Protein AF-A0A6B3CTV2-F1 (afdb_monomer_lite)

Sequence (100 aa):
EESHRGRIPGLTPIRAGRMAATPFAFLRGSAGLMAYDLARTPVTGIGAQICGDAHAANFGLYGDARGRLVIDLNDFDETVHGPWEWDLKRLAASLVLAGR

Radius of gyration: 15.11 Å; chains: 1; bounding box: 31×42×38 Å

Foldseek 3Di:
DVLCPPPDPVCVVVLVVQLVPFVLSVLQSPLVVLVVVCVPDDAPPDKDFDLSRQAPVQWDWDQDPVRDTDIDGNDRPRTDIDGNVSNVVSHVVRVVRVVD

Secondary structure (DSSP, 8-state):
-GGGTTS-GGGHHHHHHHHHT-HHHHHHH-HHHHHHHHTTS---S-EEEE-S---GGGEEEEE-TTS-EEEEE---TT-EEEETHHHHHHHHHHHHHHT-

pLDDT: mean 94.29, std 5.24, range [59.81, 97.94]

Structure (mmCIF, N/CA/C/O backbone):
data_AF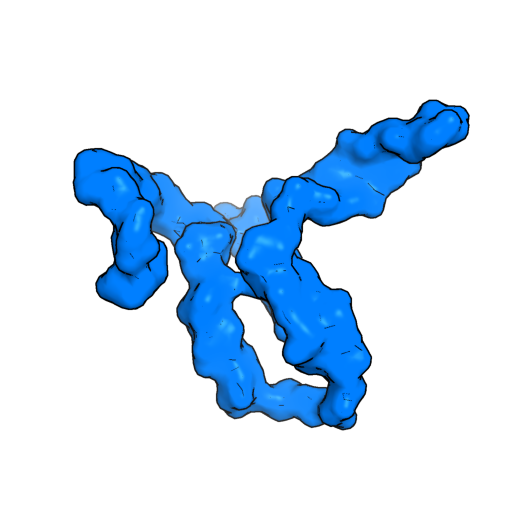-A0A6B3CTV2-F1
#
_entry.id   AF-A0A6B3CTV2-F1
#
loop_
_atom_site.group_PDB
_atom_site.id
_atom_site.type_symbol
_atom_site.label_atom_id
_atom_site.label_alt_id
_atom_site.label_comp_id
_atom_site.label_asym_id
_atom_site.label_entity_id
_atom_site.label_seq_id
_atom_site.pdbx_PDB_ins_code
_atom_site.Cartn_x
_atom_site.Cartn_y
_atom_site.Cartn_z
_atom_site.occupancy
_atom_site.B_iso_or_equiv
_atom_site.auth_seq_id
_atom_site.auth_comp_id
_atom_site.auth_asym_id
_atom_site.auth_atom_id
_atom_site.pdbx_PDB_model_num
ATOM 1 N N . GLU A 1 1 ? 1.560 -15.274 -12.429 1.00 59.81 1 GLU A N 1
ATOM 2 C CA . GLU A 1 1 ? 1.007 -15.293 -13.802 1.00 59.81 1 GLU A CA 1
ATOM 3 C C . GLU A 1 1 ? -0.317 -14.546 -13.909 1.00 59.81 1 GLU A C 1
ATOM 5 O O . GLU A 1 1 ? -0.445 -13.711 -14.794 1.00 59.81 1 GLU A O 1
ATOM 10 N N . GLU A 1 2 ? -1.262 -14.744 -12.986 1.00 74.56 2 GLU A N 1
ATOM 11 C CA . GLU A 1 2 ? -2.578 -14.085 -13.051 1.00 74.56 2 GLU A CA 1
ATOM 12 C C . GLU A 1 2 ? -2.524 -12.546 -13.003 1.00 74.56 2 GLU A C 1
ATOM 14 O O . GLU A 1 2 ? -3.247 -11.880 -13.740 1.00 74.56 2 GLU A O 1
ATOM 19 N N . SER A 1 3 ? -1.576 -11.964 -12.259 1.00 74.75 3 SER A N 1
ATOM 20 C CA . SER A 1 3 ? -1.346 -10.510 -12.234 1.00 74.75 3 SER A CA 1
ATOM 21 C C . SER A 1 3 ? -0.850 -9.920 -13.564 1.00 74.75 3 SER A C 1
ATOM 23 O O . SER A 1 3 ? -0.757 -8.701 -13.696 1.00 74.75 3 SER A O 1
ATOM 25 N N . HIS A 1 4 ? -0.504 -10.747 -14.557 1.00 82.56 4 HIS A N 1
ATOM 26 C CA . HIS A 1 4 ? -0.136 -10.308 -15.908 1.00 82.56 4 HIS A CA 1
ATOM 27 C C . HIS A 1 4 ? -1.288 -10.408 -16.911 1.00 82.56 4 HIS A C 1
ATOM 29 O O . HIS A 1 4 ? -1.131 -9.970 -18.052 1.00 82.56 4 HIS A O 1
ATOM 35 N N . ARG A 1 5 ? -2.449 -10.938 -16.506 1.00 86.12 5 ARG A N 1
ATOM 36 C CA . ARG A 1 5 ? -3.622 -11.049 -17.376 1.00 86.12 5 ARG A CA 1
ATOM 37 C C . ARG A 1 5 ? -4.027 -9.664 -17.892 1.00 86.12 5 ARG A C 1
ATOM 39 O O . ARG A 1 5 ? -4.163 -8.724 -17.118 1.00 86.12 5 ARG A O 1
ATOM 46 N N . GLY A 1 6 ? -4.182 -9.540 -19.211 1.00 88.19 6 GLY A N 1
ATOM 47 C CA . GLY A 1 6 ? -4.544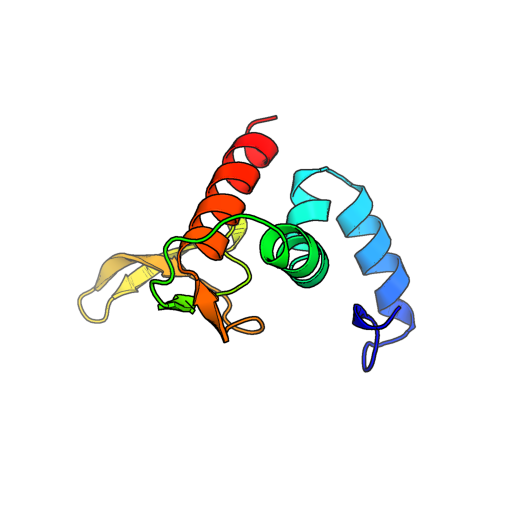 -8.281 -19.875 1.00 88.19 6 GLY A CA 1
ATOM 48 C C . GLY A 1 6 ? -3.406 -7.263 -20.032 1.00 88.19 6 GLY A C 1
ATOM 49 O O . GLY A 1 6 ? -3.637 -6.186 -20.575 1.00 88.19 6 GLY A O 1
ATOM 50 N N . ARG A 1 7 ? -2.174 -7.570 -19.598 1.00 89.00 7 ARG A N 1
ATOM 51 C CA . ARG A 1 7 ? -1.030 -6.660 -19.764 1.00 89.00 7 ARG A CA 1
ATOM 52 C C . ARG A 1 7 ? -0.366 -6.802 -21.128 1.00 89.00 7 ARG A C 1
ATOM 54 O O . ARG A 1 7 ? -0.334 -7.880 -21.714 1.00 89.00 7 ARG A O 1
ATOM 61 N N . ILE A 1 8 ? 0.239 -5.709 -21.590 1.00 95.12 8 ILE A N 1
ATOM 62 C CA . ILE A 1 8 ? 1.037 -5.674 -22.820 1.00 95.12 8 ILE A CA 1
ATOM 63 C C . ILE A 1 8 ? 2.269 -6.583 -22.641 1.00 95.12 8 ILE A C 1
ATOM 65 O O . ILE A 1 8 ? 3.104 -6.279 -21.781 1.00 95.12 8 ILE A O 1
ATOM 69 N N . PRO A 1 9 ? 2.437 -7.654 -23.447 1.00 92.88 9 PRO A N 1
ATOM 70 C CA . PRO A 1 9 ? 3.480 -8.659 -23.224 1.00 92.88 9 PRO A CA 1
ATOM 71 C C . PRO A 1 9 ? 4.897 -8.083 -23.131 1.00 92.88 9 PRO A C 1
ATOM 73 O O . PRO A 1 9 ? 5.659 -8.466 -22.247 1.00 92.88 9 PRO A O 1
ATOM 76 N N . GLY A 1 10 ? 5.229 -7.098 -23.974 1.00 95.31 10 GLY A N 1
ATOM 77 C CA . GLY A 1 10 ? 6.547 -6.451 -23.976 1.00 95.31 10 GLY A CA 1
ATOM 78 C C . GLY A 1 10 ? 6.874 -5.643 -22.711 1.00 95.31 10 GLY A C 1
ATOM 79 O O . GLY A 1 10 ? 8.045 -5.413 -22.424 1.00 95.31 10 GLY A O 1
ATOM 80 N N . LEU A 1 11 ? 5.872 -5.239 -21.922 1.00 94.88 11 LEU A N 1
ATOM 81 C CA . LEU A 1 11 ? 6.078 -4.472 -20.686 1.00 94.88 11 LEU A CA 1
ATOM 82 C C . LEU A 1 11 ? 6.203 -5.361 -19.443 1.00 94.88 11 LEU A C 1
ATOM 84 O O . LEU A 1 11 ? 6.718 -4.911 -18.417 1.00 94.88 11 LEU A O 1
ATOM 88 N N . THR A 1 12 ? 5.767 -6.621 -19.516 1.00 93.81 12 THR A N 1
ATOM 89 C CA . THR A 1 12 ? 5.822 -7.559 -18.387 1.00 93.81 12 THR A CA 1
ATOM 90 C C . THR A 1 12 ? 7.257 -7.788 -17.883 1.00 93.81 12 THR A C 1
ATOM 92 O O . THR A 1 12 ? 7.473 -7.615 -16.678 1.00 93.81 12 THR A O 1
ATOM 95 N N . PRO A 1 13 ? 8.264 -8.065 -18.741 1.00 94.50 13 PRO A N 1
ATOM 96 C CA . PRO A 1 13 ? 9.653 -8.199 -18.295 1.00 94.50 13 PRO A CA 1
ATOM 97 C C . PRO A 1 13 ? 10.221 -6.908 -17.693 1.00 94.50 13 PRO A C 1
ATOM 99 O O . PRO A 1 13 ? 10.952 -6.956 -16.709 1.00 94.50 13 PRO A O 1
ATOM 102 N N . ILE A 1 14 ? 9.842 -5.742 -18.231 1.00 95.69 14 ILE A N 1
ATOM 103 C CA . ILE A 1 14 ? 10.279 -4.436 -17.712 1.00 95.69 14 ILE A CA 1
ATOM 104 C C . ILE A 1 14 ? 9.735 -4.221 -16.298 1.00 95.69 14 ILE A C 1
ATOM 106 O O . ILE A 1 14 ? 10.470 -3.798 -15.404 1.00 95.69 14 ILE A O 1
ATOM 110 N N . ARG A 1 15 ? 8.456 -4.542 -16.063 1.00 93.44 15 ARG A N 1
ATOM 111 C CA . ARG A 1 15 ? 7.868 -4.488 -14.720 1.00 93.44 15 ARG A CA 1
ATOM 112 C C . ARG A 1 15 ? 8.589 -5.434 -13.768 1.00 93.44 15 ARG A C 1
ATOM 114 O O . ARG A 1 15 ? 8.922 -5.010 -12.667 1.00 93.44 15 ARG A O 1
ATOM 121 N N . ALA A 1 16 ? 8.832 -6.676 -14.182 1.00 94.00 16 ALA A N 1
ATOM 122 C CA . ALA A 1 16 ? 9.546 -7.647 -13.359 1.00 94.00 16 ALA A CA 1
ATOM 123 C C . ALA A 1 16 ? 10.949 -7.139 -12.987 1.00 94.00 16 ALA A C 1
ATOM 125 O O . ALA A 1 16 ? 11.310 -7.157 -11.814 1.00 94.00 16 ALA A O 1
ATOM 126 N N . GLY A 1 17 ? 11.687 -6.579 -13.952 1.00 97.00 17 GLY A N 1
ATOM 127 C CA . GLY A 1 17 ? 12.990 -5.956 -13.708 1.00 97.00 17 GLY A CA 1
ATOM 128 C C . GLY A 1 17 ? 12.924 -4.787 -12.719 1.00 97.00 17 GLY A C 1
ATOM 129 O O . GLY A 1 17 ? 13.739 -4.710 -11.806 1.00 97.00 17 GLY A O 1
ATOM 130 N N . ARG A 1 18 ? 11.915 -3.910 -12.831 1.00 96.56 18 ARG A N 1
ATOM 131 C CA . ARG A 1 18 ? 11.699 -2.812 -11.868 1.00 96.56 18 ARG A CA 1
ATOM 132 C C . ARG A 1 18 ? 11.366 -3.320 -10.467 1.00 96.56 18 ARG A C 1
ATOM 134 O O . ARG A 1 18 ? 11.869 -2.772 -9.495 1.00 96.56 18 ARG A O 1
ATOM 141 N N . MET A 1 19 ? 10.538 -4.358 -10.359 1.00 96.25 19 MET A N 1
ATOM 142 C CA . MET A 1 19 ? 10.191 -4.974 -9.075 1.00 96.25 19 MET A CA 1
ATOM 143 C C . MET A 1 19 ? 11.395 -5.657 -8.421 1.00 96.25 19 MET A C 1
ATOM 145 O O . MET A 1 19 ? 11.519 -5.624 -7.205 1.00 96.25 19 MET A O 1
ATOM 149 N N . ALA A 1 20 ? 12.295 -6.244 -9.212 1.00 97.19 20 ALA A N 1
ATOM 150 C CA . ALA A 1 20 ? 13.490 -6.919 -8.712 1.00 97.19 20 ALA A CA 1
ATOM 151 C C . ALA A 1 20 ? 14.578 -5.962 -8.191 1.00 97.19 20 ALA A C 1
ATOM 153 O O . ALA A 1 20 ? 15.525 -6.415 -7.557 1.00 97.19 20 ALA A O 1
ATOM 154 N N . ALA A 1 21 ? 14.465 -4.655 -8.451 1.00 97.31 21 ALA A N 1
ATOM 155 C CA . ALA A 1 21 ? 15.514 -3.691 -8.131 1.00 97.31 21 ALA A CA 1
ATOM 156 C C . ALA A 1 21 ? 15.745 -3.519 -6.621 1.00 97.31 21 ALA A C 1
ATOM 158 O O . ALA A 1 21 ? 16.889 -3.396 -6.193 1.00 97.31 21 ALA A O 1
ATOM 159 N N . THR A 1 22 ? 14.680 -3.495 -5.812 1.00 97.38 22 THR A N 1
ATOM 160 C CA . THR A 1 22 ? 14.774 -3.350 -4.349 1.00 97.38 22 THR A CA 1
ATOM 161 C C . THR A 1 22 ? 13.612 -4.055 -3.642 1.00 97.38 22 THR A C 1
ATOM 163 O O . THR A 1 22 ? 12.540 -4.206 -4.235 1.00 97.38 22 THR A O 1
ATOM 166 N N . PRO A 1 23 ? 13.752 -4.423 -2.352 1.00 97.12 23 PRO A N 1
ATOM 167 C CA . PRO A 1 23 ? 12.636 -4.947 -1.562 1.00 97.12 23 PRO A CA 1
ATOM 168 C C . PRO A 1 23 ? 11.420 -4.010 -1.530 1.00 97.12 23 PRO A C 1
ATOM 170 O O . PRO A 1 23 ? 10.281 -4.466 -1.624 1.00 97.12 23 PRO A O 1
ATOM 173 N N . PHE A 1 24 ? 11.647 -2.695 -1.455 1.00 97.44 24 PHE A N 1
ATOM 174 C CA . PHE A 1 24 ? 10.573 -1.706 -1.524 1.00 97.44 24 PHE A CA 1
ATOM 175 C C . PHE A 1 24 ? 9.875 -1.711 -2.893 1.00 97.44 24 PHE A C 1
ATOM 177 O O . PHE A 1 24 ? 8.647 -1.712 -2.956 1.00 97.44 24 PHE A O 1
ATOM 184 N N . ALA A 1 25 ? 10.630 -1.773 -3.996 1.00 96.94 25 ALA A N 1
ATOM 185 C CA . ALA A 1 25 ? 10.061 -1.857 -5.342 1.00 96.94 25 ALA A CA 1
ATOM 186 C C . ALA A 1 25 ? 9.265 -3.154 -5.556 1.00 96.94 25 ALA A C 1
ATOM 188 O O . ALA A 1 25 ? 8.205 -3.125 -6.189 1.00 96.94 25 ALA A O 1
ATOM 189 N N . PHE A 1 26 ? 9.735 -4.270 -4.991 1.00 96.62 26 PHE A N 1
ATOM 190 C CA . PHE A 1 26 ? 9.007 -5.534 -4.995 1.00 96.62 26 PHE A CA 1
ATOM 191 C C . PHE A 1 26 ? 7.664 -5.394 -4.278 1.00 96.62 26 PHE A C 1
ATOM 193 O O . PHE A 1 26 ? 6.633 -5.656 -4.896 1.00 96.62 26 PHE A O 1
ATOM 200 N N . LEU A 1 27 ? 7.675 -4.901 -3.029 1.00 96.25 27 LEU A N 1
ATOM 201 C CA . LEU A 1 27 ? 6.472 -4.707 -2.215 1.00 96.25 27 LEU A CA 1
ATOM 202 C C . LEU A 1 27 ? 5.415 -3.896 -2.975 1.00 96.25 27 LEU A C 1
ATOM 204 O O . LEU A 1 27 ? 4.270 -4.337 -3.082 1.00 96.25 27 LEU A O 1
ATOM 208 N N . ARG A 1 28 ? 5.806 -2.750 -3.549 1.00 94.94 28 ARG A N 1
ATOM 209 C CA . ARG A 1 28 ? 4.922 -1.888 -4.354 1.00 94.94 28 ARG A CA 1
ATOM 210 C C . ARG A 1 28 ? 4.294 -2.624 -5.531 1.00 94.94 28 ARG A C 1
ATOM 212 O O . ARG A 1 28 ? 3.122 -2.455 -5.827 1.00 94.94 28 ARG A O 1
ATOM 219 N N . GLY A 1 29 ? 5.068 -3.458 -6.219 1.00 93.75 29 GLY A N 1
ATOM 220 C CA . GLY A 1 29 ? 4.594 -4.181 -7.394 1.00 93.75 29 GLY A CA 1
ATOM 221 C C . GLY A 1 29 ? 3.737 -5.415 -7.097 1.00 93.75 29 GLY A C 1
ATOM 222 O O . GLY A 1 29 ? 3.245 -6.024 -8.055 1.00 93.75 29 GLY A O 1
ATOM 223 N N . SER A 1 30 ? 3.582 -5.800 -5.825 1.00 94.12 30 SER A N 1
ATOM 224 C CA . SER A 1 30 ? 3.027 -7.087 -5.392 1.00 94.12 30 SER A CA 1
ATOM 225 C C . SER A 1 30 ? 1.856 -6.962 -4.399 1.00 94.12 30 SER A C 1
ATOM 227 O O . SER A 1 30 ? 1.799 -7.718 -3.426 1.00 94.12 30 SER A O 1
ATOM 229 N N . ALA A 1 31 ? 0.920 -6.029 -4.625 1.00 93.81 31 ALA A N 1
ATOM 230 C CA . ALA A 1 31 ? -0.277 -5.836 -3.788 1.00 93.81 31 ALA A CA 1
ATOM 231 C C . ALA A 1 31 ? -1.055 -7.142 -3.544 1.00 93.81 31 ALA A C 1
ATOM 233 O O . ALA A 1 31 ? -1.153 -7.595 -2.403 1.00 93.81 31 ALA A O 1
ATOM 234 N N . GLY A 1 32 ? -1.470 -7.829 -4.614 1.00 93.12 32 GLY A N 1
ATOM 235 C CA . GLY A 1 32 ? -2.217 -9.089 -4.507 1.00 93.12 32 GLY A CA 1
ATOM 236 C C . GLY A 1 32 ? -1.486 -10.225 -3.773 1.00 93.12 32 GLY A C 1
ATOM 237 O O . GLY A 1 32 ? -2.122 -11.002 -3.067 1.00 93.12 32 GLY A O 1
ATOM 238 N N . LEU A 1 33 ? -0.151 -10.312 -3.873 1.00 93.62 33 LEU A N 1
ATOM 239 C CA . LEU A 1 33 ? 0.619 -11.322 -3.129 1.00 93.62 33 LEU A CA 1
ATOM 240 C C . LEU A 1 33 ? 0.558 -11.057 -1.621 1.00 93.62 33 LEU A C 1
ATOM 242 O O . LEU A 1 33 ? 0.359 -11.968 -0.826 1.00 93.62 33 LEU A O 1
ATOM 246 N N . MET A 1 34 ? 0.680 -9.791 -1.232 1.00 92.31 34 MET A N 1
ATOM 247 C CA . MET A 1 34 ? 0.607 -9.411 0.169 1.00 92.31 34 MET A CA 1
ATOM 248 C C . MET A 1 34 ? -0.811 -9.571 0.728 1.00 92.31 34 MET A C 1
ATOM 250 O O . MET A 1 34 ? -0.961 -10.045 1.850 1.00 92.31 34 MET A O 1
ATOM 254 N N . ALA A 1 35 ? -1.847 -9.257 -0.055 1.00 93.88 35 ALA A N 1
ATOM 255 C CA . ALA A 1 35 ? -3.231 -9.548 0.317 1.00 93.88 35 ALA A CA 1
ATOM 256 C C . ALA A 1 35 ? -3.439 -11.054 0.572 1.00 93.88 35 ALA A C 1
ATOM 258 O O . ALA A 1 35 ? -4.036 -11.437 1.577 1.00 93.88 35 ALA A O 1
ATOM 259 N N . TYR A 1 36 ? -2.868 -11.917 -0.276 1.00 95.00 36 TYR A N 1
ATOM 260 C CA . TYR A 1 36 ? -2.890 -13.372 -0.090 1.00 95.00 36 TYR A CA 1
ATOM 261 C C . TYR A 1 36 ? -2.178 -13.835 1.197 1.00 95.00 36 TYR A C 1
ATOM 263 O O . TYR A 1 36 ? -2.596 -14.806 1.838 1.00 95.00 36 TYR A O 1
ATOM 271 N N . ASP A 1 37 ? -1.104 -13.158 1.602 1.00 95.38 37 ASP A N 1
ATOM 272 C CA . ASP A 1 37 ? -0.428 -13.418 2.877 1.00 95.38 37 ASP A CA 1
ATOM 273 C C . ASP A 1 37 ? -1.249 -12.929 4.074 1.00 95.38 37 ASP A C 1
ATOM 275 O O . ASP A 1 37 ? -1.446 -13.668 5.042 1.00 95.38 37 ASP A O 1
ATOM 279 N N . LEU A 1 38 ? -1.801 -11.719 3.991 1.00 95.75 38 LEU A N 1
ATOM 280 C CA . LEU A 1 38 ? -2.590 -11.110 5.056 1.00 95.75 38 LEU A CA 1
ATOM 281 C C . LEU A 1 38 ? -3.929 -11.799 5.308 1.00 95.75 38 LEU A C 1
ATOM 283 O O . LEU A 1 38 ? -4.362 -11.841 6.463 1.00 95.75 38 LEU A O 1
ATOM 287 N N . ALA A 1 39 ? -4.549 -12.374 4.276 1.00 95.31 39 ALA A N 1
ATOM 288 C CA . ALA A 1 39 ? -5.812 -13.106 4.375 1.00 95.31 39 ALA A CA 1
ATOM 289 C C . ALA A 1 39 ? -5.764 -14.288 5.357 1.00 95.31 39 ALA A C 1
ATOM 291 O O . ALA A 1 39 ? -6.801 -14.733 5.841 1.00 95.31 39 ALA A O 1
ATOM 292 N N . ARG A 1 40 ? -4.563 -14.781 5.678 1.00 95.62 40 ARG A N 1
ATOM 293 C CA . ARG A 1 40 ? -4.330 -15.875 6.632 1.00 95.62 40 ARG A CA 1
ATOM 294 C C . ARG A 1 40 ? -3.925 -15.386 8.027 1.00 95.62 40 ARG A C 1
ATOM 296 O O . ARG A 1 40 ? -3.668 -16.203 8.907 1.00 95.62 40 ARG A O 1
ATOM 303 N N . THR A 1 41 ? -3.841 -14.072 8.241 1.00 95.88 41 THR A N 1
ATOM 304 C CA . THR A 1 41 ? -3.474 -13.479 9.535 1.00 95.88 41 THR A CA 1
ATOM 305 C C . THR A 1 41 ? -4.715 -13.132 10.360 1.00 95.88 41 THR A C 1
ATOM 307 O O . THR A 1 41 ? -5.759 -12.833 9.782 1.00 95.88 41 THR A O 1
ATOM 310 N N . PRO A 1 42 ? -4.625 -13.116 11.703 1.00 96.81 42 PRO A N 1
AT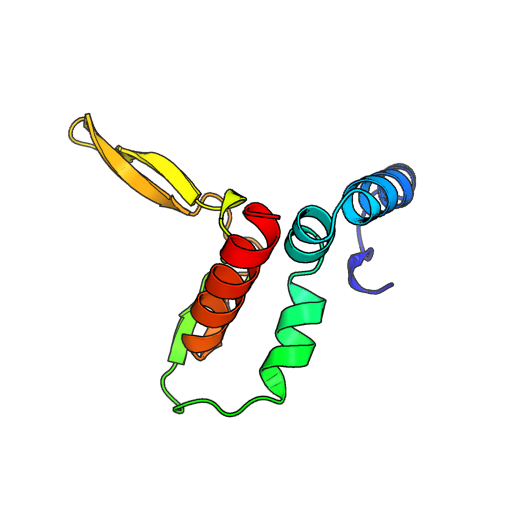OM 311 C CA . PRO A 1 42 ? -5.724 -12.649 12.540 1.00 96.81 42 PRO A CA 1
ATOM 312 C C . PRO A 1 42 ? -6.144 -11.210 12.208 1.00 96.81 42 PRO A C 1
ATOM 314 O O . PRO A 1 42 ? -5.302 -10.344 11.928 1.00 96.81 42 PRO A O 1
ATOM 317 N N . VAL A 1 43 ? -7.453 -10.973 12.288 1.00 97.50 43 VAL A N 1
ATOM 318 C CA . VAL A 1 43 ? -8.114 -9.676 12.097 1.00 97.50 43 VAL A CA 1
ATOM 319 C C . VAL A 1 43 ? -9.111 -9.439 13.228 1.00 97.50 43 VAL A C 1
ATOM 321 O O . VAL A 1 43 ? -9.618 -10.386 13.827 1.00 97.50 43 VAL A O 1
ATOM 324 N N . THR A 1 44 ? -9.410 -8.176 13.513 1.00 97.50 44 THR A N 1
ATOM 325 C CA . THR A 1 44 ? -10.371 -7.768 14.553 1.00 97.50 44 THR A CA 1
ATOM 326 C C . THR A 1 44 ? -11.829 -7.998 14.154 1.00 97.50 44 THR A C 1
ATOM 328 O O . THR A 1 44 ? -12.715 -7.913 14.998 1.00 97.50 44 THR A O 1
ATOM 331 N N . GLY A 1 45 ? -12.088 -8.278 12.873 1.00 96.62 45 GLY A N 1
ATOM 332 C CA . GLY A 1 45 ? -13.436 -8.371 12.308 1.00 96.62 45 GLY A CA 1
ATOM 333 C C . GLY A 1 45 ? -14.048 -7.014 11.938 1.00 96.62 45 GLY A C 1
ATOM 334 O O . GLY A 1 45 ? -15.174 -6.974 11.451 1.00 96.62 45 GLY A O 1
ATOM 335 N N . ILE A 1 46 ? -13.319 -5.909 12.129 1.00 97.69 46 ILE A N 1
ATOM 336 C CA . ILE A 1 46 ? -13.753 -4.567 11.727 1.00 97.69 46 ILE A CA 1
ATOM 337 C C . ILE A 1 46 ? -13.399 -4.352 10.251 1.00 97.69 46 ILE A C 1
ATOM 339 O O . ILE A 1 46 ? -12.228 -4.371 9.873 1.00 97.69 46 ILE A O 1
ATOM 343 N N . GLY A 1 47 ? -14.418 -4.155 9.415 1.00 97.12 47 GLY A N 1
ATOM 344 C CA . GLY A 1 47 ? -14.257 -3.868 7.990 1.00 97.12 47 GLY A CA 1
ATOM 345 C C . GLY A 1 47 ? -14.237 -2.371 7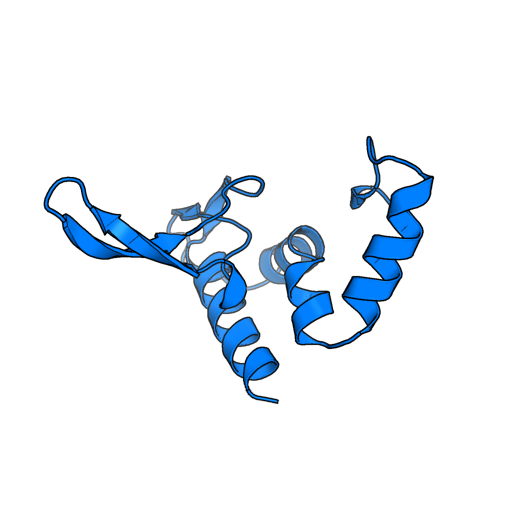.681 1.00 97.12 47 GLY A C 1
ATOM 346 O O . GLY A 1 47 ? -14.855 -1.574 8.387 1.00 97.12 47 GLY A O 1
ATOM 347 N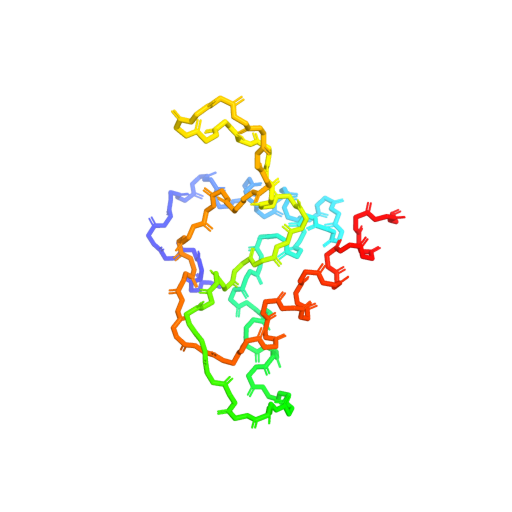 N . ALA A 1 48 ? -13.549 -2.003 6.605 1.00 97.19 48 ALA A N 1
ATOM 348 C CA . ALA A 1 48 ? -13.571 -0.677 6.001 1.00 97.19 48 ALA A CA 1
ATOM 349 C C . ALA A 1 48 ? -13.393 -0.789 4.479 1.00 97.19 48 ALA A C 1
ATOM 351 O O . ALA A 1 48 ? -12.925 -1.810 3.970 1.00 97.19 48 ALA A O 1
ATOM 352 N N . GLN A 1 49 ? -13.724 0.275 3.746 1.00 97.69 49 GLN A N 1
ATOM 353 C CA . GLN A 1 49 ? -13.207 0.436 2.389 1.00 97.69 49 GLN A CA 1
ATOM 354 C C . GLN A 1 49 ? -11.712 0.752 2.496 1.00 97.69 49 GLN A C 1
ATOM 356 O O . GLN A 1 49 ? -11.347 1.812 3.002 1.00 97.69 49 GLN A O 1
ATOM 361 N N . ILE A 1 50 ? -10.864 -0.177 2.063 1.00 96.94 50 ILE A N 1
ATOM 362 C CA . ILE A 1 50 ? -9.406 -0.044 2.100 1.00 96.94 50 ILE A CA 1
ATOM 363 C C . ILE A 1 50 ? -8.863 0.277 0.708 1.00 96.94 50 ILE A C 1
ATOM 365 O O . ILE A 1 50 ? -9.475 -0.076 -0.300 1.00 96.94 50 ILE A O 1
ATOM 369 N N . CYS A 1 51 ? -7.699 0.922 0.655 1.00 96.00 51 CYS A N 1
ATOM 370 C CA . CYS A 1 51 ? -6.954 1.172 -0.577 1.00 96.00 51 CYS A CA 1
ATOM 371 C C . CYS A 1 51 ? -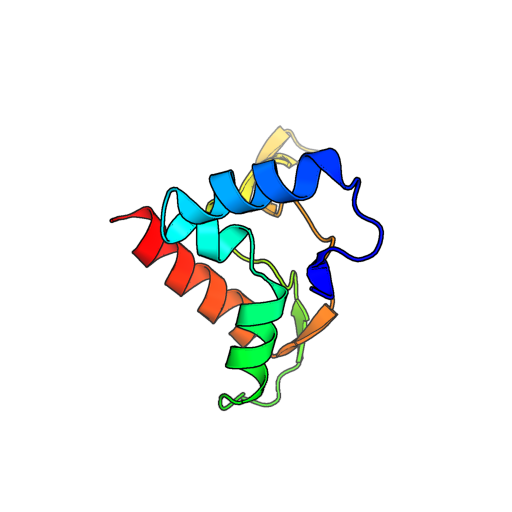6.456 -0.135 -1.204 1.00 96.00 51 CYS A C 1
ATOM 373 O O . CYS A 1 51 ? -6.399 -0.235 -2.424 1.00 96.00 51 CYS A O 1
ATOM 375 N N . GLY A 1 52 ? -6.077 -1.123 -0.385 1.00 95.88 52 GLY A N 1
ATOM 376 C CA . GLY A 1 52 ? -5.557 -2.416 -0.845 1.00 95.88 52 GLY A CA 1
ATOM 377 C C . GLY A 1 52 ? -4.089 -2.367 -1.285 1.00 95.88 52 GLY A C 1
ATOM 378 O O . GLY A 1 52 ? -3.399 -3.389 -1.258 1.00 95.88 52 GLY A O 1
ATOM 379 N N . ASP A 1 53 ? -3.572 -1.175 -1.597 1.00 96.31 53 ASP A N 1
ATOM 380 C CA . ASP A 1 53 ? -2.166 -0.917 -1.908 1.00 96.31 53 ASP A CA 1
ATOM 381 C C . ASP A 1 53 ? -1.570 0.255 -1.099 1.00 96.31 53 ASP A C 1
ATOM 383 O O . ASP A 1 53 ? -0.805 1.077 -1.610 1.00 96.31 53 ASP A O 1
ATOM 387 N N . ALA A 1 54 ? -1.883 0.355 0.197 1.00 96.50 54 ALA A N 1
ATOM 388 C CA . ALA A 1 54 ? -1.289 1.386 1.052 1.00 96.50 54 ALA A CA 1
ATOM 389 C C . ALA A 1 54 ? 0.230 1.186 1.235 1.00 96.50 54 ALA A C 1
ATOM 391 O O . ALA A 1 54 ? 0.684 0.234 1.870 1.00 96.50 54 ALA A O 1
ATOM 392 N N . HIS A 1 55 ? 1.040 2.108 0.710 1.00 96.75 55 HIS A N 1
ATOM 393 C CA . HIS A 1 55 ? 2.496 2.110 0.868 1.00 96.75 55 HIS A CA 1
ATOM 394 C C . HIS A 1 55 ? 3.063 3.530 0.767 1.00 96.75 55 HIS A C 1
ATOM 396 O O . HIS A 1 55 ? 2.436 4.401 0.178 1.00 96.75 55 HIS A O 1
ATOM 402 N N . ALA A 1 56 ? 4.270 3.768 1.292 1.00 95.56 56 ALA A N 1
ATOM 403 C CA . ALA A 1 56 ? 4.854 5.112 1.406 1.00 95.56 56 ALA A CA 1
ATOM 404 C C . ALA A 1 56 ? 4.858 5.928 0.095 1.00 95.56 56 ALA A C 1
ATOM 406 O O . ALA A 1 56 ? 4.619 7.127 0.120 1.00 95.56 56 ALA A O 1
ATOM 407 N N . ALA A 1 57 ? 5.087 5.279 -1.052 1.00 94.88 57 ALA A N 1
ATOM 408 C CA . ALA A 1 57 ? 5.092 5.936 -2.366 1.00 94.88 57 ALA A CA 1
ATOM 409 C C . ALA A 1 57 ? 3.703 6.067 -3.028 1.00 94.88 57 ALA A C 1
ATOM 411 O O . ALA A 1 57 ? 3.622 6.609 -4.129 1.00 94.88 57 ALA A O 1
ATOM 412 N N . ASN A 1 58 ? 2.637 5.578 -2.386 1.00 95.62 58 ASN A N 1
ATOM 413 C CA . ASN A 1 58 ? 1.250 5.839 -2.777 1.00 95.62 58 ASN A CA 1
ATOM 414 C C . ASN A 1 58 ? 0.676 7.072 -2.062 1.00 95.62 58 ASN A C 1
ATOM 416 O O . ASN A 1 58 ? -0.438 7.475 -2.361 1.00 95.62 58 ASN A O 1
ATOM 420 N N . PHE A 1 59 ? 1.420 7.671 -1.127 1.00 94.31 59 PHE A N 1
ATOM 421 C CA . PHE A 1 59 ? 1.044 8.936 -0.507 1.00 94.31 59 PHE A CA 1
ATOM 422 C C . PHE A 1 59 ? 1.698 10.105 -1.241 1.00 94.31 59 PHE A C 1
ATOM 424 O O . PHE A 1 59 ? 2.871 10.052 -1.621 1.00 94.31 59 PHE A O 1
ATOM 431 N N . GLY A 1 60 ? 0.935 11.175 -1.416 1.00 92.94 60 GLY A N 1
ATOM 432 C CA . GLY A 1 60 ? 1.375 12.426 -2.013 1.00 92.94 60 GLY A CA 1
ATOM 433 C C . GLY A 1 60 ? 0.929 13.634 -1.198 1.00 92.94 60 GLY A C 1
ATOM 434 O O . GLY A 1 60 ? 0.153 13.523 -0.249 1.00 92.94 60 GLY A O 1
ATOM 435 N N . LEU A 1 61 ? 1.446 14.800 -1.581 1.00 94.56 61 LEU A N 1
ATOM 436 C CA . LEU A 1 61 ? 1.002 16.093 -1.074 1.00 94.56 61 LEU A CA 1
ATOM 437 C C . LEU A 1 61 ? 0.148 16.770 -2.145 1.00 94.56 61 LEU A C 1
ATOM 439 O O . LEU A 1 61 ? 0.601 16.957 -3.273 1.00 94.56 61 LEU A O 1
ATOM 443 N N . TYR A 1 62 ? -1.064 17.160 -1.772 1.00 92.56 62 TYR A N 1
ATOM 444 C CA . TYR A 1 62 ? -2.076 17.706 -2.670 1.00 92.56 62 TYR A CA 1
ATOM 445 C C . TYR A 1 62 ? -2.627 19.026 -2.154 1.00 92.56 62 TYR A C 1
ATOM 447 O O . TYR A 1 62 ? -2.642 19.272 -0.953 1.00 92.56 62 TYR A O 1
ATOM 455 N N . GLY A 1 63 ? -3.096 19.884 -3.057 1.00 95.00 63 GLY A N 1
ATOM 456 C CA . GLY A 1 63 ? -3.874 21.060 -2.679 1.00 95.00 63 GLY A CA 1
ATOM 457 C C . GLY A 1 63 ? -5.346 20.693 -2.527 1.00 95.00 63 GLY A C 1
ATOM 458 O O . GLY A 1 63 ? -5.938 20.155 -3.460 1.00 95.00 63 GLY A O 1
ATOM 459 N N . ASP A 1 64 ? -5.950 21.001 -1.382 1.00 93.69 64 ASP A N 1
ATOM 460 C CA . ASP A 1 64 ? -7.402 20.946 -1.244 1.00 93.69 64 ASP A CA 1
ATOM 461 C C . ASP A 1 64 ? -8.079 22.110 -1.991 1.00 93.69 64 ASP A C 1
ATOM 463 O O . ASP A 1 64 ? -7.437 23.056 -2.458 1.00 93.69 64 ASP A O 1
ATOM 467 N N . ALA A 1 65 ? -9.412 22.080 -2.065 1.00 92.75 65 ALA A N 1
ATOM 468 C CA . ALA A 1 65 ? -10.204 23.112 -2.742 1.00 92.75 65 ALA A CA 1
ATOM 469 C C . ALA A 1 65 ? -10.041 24.533 -2.155 1.00 92.75 65 ALA A C 1
ATOM 471 O O . ALA A 1 65 ? -10.514 25.502 -2.743 1.00 92.75 65 ALA A O 1
ATOM 472 N N . ARG A 1 66 ? -9.406 24.670 -0.986 1.00 94.88 66 ARG A N 1
ATOM 473 C CA . ARG A 1 66 ? -9.136 25.939 -0.298 1.00 94.88 66 ARG A CA 1
ATOM 474 C C . ARG A 1 66 ? -7.651 26.317 -0.348 1.00 94.88 66 ARG A C 1
ATOM 476 O O . ARG A 1 66 ? -7.253 27.265 0.325 1.00 94.88 66 ARG A O 1
ATOM 483 N N . GLY A 1 67 ? -6.842 25.594 -1.124 1.00 92.38 67 GLY A N 1
ATOM 484 C CA . GLY A 1 67 ? -5.408 25.830 -1.275 1.00 92.38 67 GLY A CA 1
ATOM 485 C C . GLY A 1 67 ? -4.560 25.350 -0.096 1.00 92.38 67 GLY A C 1
ATOM 486 O O . GLY A 1 67 ? -3.402 25.750 0.015 1.00 92.38 67 GLY A O 1
ATOM 487 N N . ARG A 1 68 ? -5.099 24.515 0.801 1.00 95.81 68 ARG A N 1
ATOM 488 C CA . ARG A 1 68 ? -4.323 23.914 1.894 1.00 95.81 68 ARG A CA 1
ATOM 489 C C . ARG A 1 68 ? -3.652 22.640 1.413 1.00 95.81 68 ARG A C 1
ATOM 491 O O . ARG A 1 68 ? -4.253 21.859 0.684 1.00 95.81 68 ARG A O 1
ATOM 498 N N . LEU A 1 69 ? -2.429 22.416 1.874 1.00 95.94 69 LEU A N 1
ATOM 499 C CA . LEU A 1 69 ? -1.722 21.173 1.609 1.00 95.94 69 LEU A CA 1
ATOM 500 C C . LEU A 1 69 ? -2.330 20.040 2.446 1.00 95.94 69 LEU A C 1
ATOM 502 O O . LEU A 1 69 ? -2.463 20.174 3.664 1.00 95.94 69 LEU A O 1
ATOM 506 N N . VAL A 1 70 ? -2.674 18.934 1.800 1.00 95.00 70 VAL A N 1
ATOM 507 C CA . VAL A 1 70 ? -3.159 17.703 2.425 1.00 95.00 70 VAL A CA 1
ATOM 508 C C . VAL A 1 70 ? -2.286 16.531 2.000 1.00 95.00 70 VAL A C 1
ATOM 510 O O . VAL A 1 70 ? -1.694 16.545 0.922 1.00 95.00 70 VAL A O 1
ATOM 513 N N . ILE A 1 71 ? -2.190 15.528 2.867 1.00 94.00 71 ILE A N 1
ATOM 514 C CA . ILE A 1 71 ? -1.584 14.238 2.536 1.00 94.00 71 ILE A CA 1
ATOM 515 C C . ILE A 1 71 ? -2.721 13.317 2.107 1.00 94.00 71 ILE A C 1
ATOM 517 O O . ILE A 1 71 ? -3.683 13.172 2.860 1.00 94.00 71 ILE A O 1
ATOM 521 N N . ASP A 1 72 ? -2.607 12.713 0.929 1.00 93.06 72 ASP A N 1
ATOM 522 C CA . ASP A 1 72 ? -3.629 11.804 0.397 1.00 93.06 72 ASP A CA 1
ATOM 523 C C . ASP A 1 72 ? -3.003 10.658 -0.409 1.00 93.06 72 ASP A C 1
ATOM 525 O O . ASP A 1 72 ? -1.806 10.685 -0.712 1.00 93.06 72 ASP A O 1
ATOM 529 N N . LEU A 1 73 ? -3.813 9.648 -0.722 1.00 92.69 73 LEU A N 1
ATOM 530 C CA . LEU A 1 73 ? -3.473 8.519 -1.580 1.00 92.69 73 LEU A CA 1
ATOM 531 C C . LEU A 1 73 ? -3.611 8.878 -3.064 1.00 92.69 73 LEU A C 1
ATOM 533 O O . LEU A 1 73 ? -4.470 9.665 -3.458 1.00 92.69 73 LEU A O 1
ATOM 537 N N . ASN A 1 74 ? -2.773 8.261 -3.894 1.00 91.25 74 ASN A N 1
ATOM 538 C CA . ASN A 1 74 ? -2.658 8.600 -5.312 1.00 91.25 74 ASN A CA 1
ATOM 539 C C . ASN A 1 74 ? -3.411 7.620 -6.222 1.00 91.25 74 ASN A C 1
ATOM 541 O O . ASN A 1 74 ? -3.804 7.997 -7.324 1.00 91.25 74 ASN A O 1
ATOM 545 N N . ASP A 1 75 ? -3.555 6.367 -5.789 1.00 91.00 75 ASP A N 1
ATOM 546 C CA . ASP A 1 75 ? -4.080 5.260 -6.587 1.00 91.00 75 ASP A CA 1
ATOM 547 C C . ASP A 1 75 ? -5.037 4.377 -5.770 1.00 91.00 75 ASP A C 1
ATOM 549 O O . ASP A 1 75 ? -4.802 4.094 -4.589 1.00 91.00 75 ASP A O 1
ATOM 553 N N . PHE A 1 76 ? -6.113 3.943 -6.426 1.00 94.62 76 PHE A N 1
ATOM 554 C CA . PHE A 1 76 ? -7.211 3.155 -5.864 1.00 94.62 76 PHE A CA 1
ATOM 555 C C . PHE A 1 76 ? -7.565 1.934 -6.729 1.00 94.62 76 PHE A C 1
ATOM 557 O O . PHE A 1 76 ? -8.622 1.339 -6.522 1.00 94.62 76 PHE A O 1
ATOM 564 N N . ASP A 1 77 ? -6.704 1.531 -7.670 1.00 92.12 77 ASP A N 1
ATOM 565 C CA . ASP A 1 77 ? -6.938 0.370 -8.544 1.00 92.12 77 ASP A CA 1
ATOM 566 C C . ASP A 1 77 ? -7.160 -0.950 -7.767 1.00 92.12 77 ASP A C 1
ATOM 568 O O . ASP A 1 77 ? -7.843 -1.849 -8.256 1.00 92.12 77 ASP A O 1
ATOM 572 N N . GLU A 1 78 ? -6.628 -1.060 -6.543 1.00 94.88 78 GLU A N 1
ATOM 573 C CA . GLU A 1 78 ? -6.732 -2.245 -5.667 1.00 94.88 78 GLU A CA 1
ATOM 574 C C . GLU A 1 78 ? -7.785 -2.085 -4.544 1.00 94.88 78 GLU A C 1
ATOM 576 O O . GLU A 1 78 ? -7.824 -2.872 -3.593 1.00 94.88 78 GLU A O 1
ATOM 581 N N . THR A 1 79 ? -8.645 -1.062 -4.627 1.00 96.44 79 THR A N 1
ATOM 582 C CA . THR A 1 79 ? -9.605 -0.729 -3.564 1.00 96.44 79 THR A CA 1
ATOM 583 C C . THR A 1 79 ? -10.638 -1.839 -3.350 1.00 96.44 79 THR A C 1
ATOM 585 O O . THR A 1 79 ? -11.247 -2.355 -4.290 1.00 96.44 79 THR A O 1
ATOM 588 N N . VAL A 1 80 ? -10.877 -2.213 -2.091 1.00 96.06 80 VAL A N 1
ATOM 589 C CA . VAL A 1 80 ? -11.812 -3.291 -1.730 1.00 96.06 80 VAL A CA 1
ATOM 590 C C . VAL A 1 80 ? -12.380 -3.078 -0.329 1.00 96.06 80 VAL A C 1
ATOM 592 O O . VAL A 1 80 ? -11.753 -2.450 0.520 1.00 96.06 80 VAL A O 1
ATOM 595 N N . HIS A 1 81 ? -13.570 -3.608 -0.051 1.00 97.56 81 HIS A N 1
ATOM 596 C CA . HIS A 1 81 ? -14.055 -3.685 1.324 1.00 97.56 81 HIS A CA 1
ATOM 597 C C . HIS A 1 81 ? -13.366 -4.849 2.049 1.00 97.56 81 HIS A C 1
ATOM 599 O O . HIS A 1 81 ? -13.527 -6.008 1.662 1.00 97.56 81 HIS A O 1
ATOM 605 N N . GLY A 1 82 ? -12.617 -4.562 3.112 1.00 96.69 82 GLY A N 1
ATOM 606 C CA . GLY A 1 82 ? -11.813 -5.559 3.815 1.00 96.69 82 GLY A CA 1
ATOM 607 C C . GLY A 1 82 ? -11.377 -5.123 5.216 1.00 96.69 82 GLY A C 1
ATOM 608 O O . GLY A 1 82 ? -11.778 -4.060 5.689 1.00 96.69 82 GLY A O 1
ATOM 609 N N . PRO A 1 83 ? -10.583 -5.951 5.914 1.00 97.94 83 PRO A N 1
ATOM 610 C CA . PRO A 1 83 ? -10.056 -5.612 7.232 1.00 97.94 83 PRO A CA 1
ATOM 611 C C . PRO A 1 83 ? -9.119 -4.402 7.145 1.00 97.94 83 PRO A C 1
ATOM 613 O O . PRO A 1 83 ? -8.150 -4.416 6.381 1.00 97.94 83 PRO A O 1
ATOM 616 N N . TRP A 1 84 ? -9.381 -3.361 7.938 1.00 97.38 84 TRP A N 1
ATOM 617 C CA . TRP A 1 84 ? -8.596 -2.116 7.926 1.00 97.38 84 TRP A CA 1
ATOM 618 C C . TRP A 1 84 ? -7.107 -2.351 8.245 1.00 97.38 84 TRP A C 1
ATOM 620 O O . TRP A 1 84 ? -6.234 -1.595 7.812 1.00 97.38 84 TRP A O 1
ATOM 630 N N . GLU A 1 85 ? -6.796 -3.427 8.974 1.00 97.88 85 GLU A N 1
ATOM 631 C CA . GLU A 1 85 ? -5.437 -3.804 9.350 1.00 97.88 85 GLU A CA 1
ATOM 632 C C . GLU A 1 85 ? -4.563 -4.117 8.139 1.00 97.88 85 GLU A C 1
ATOM 634 O O . GLU A 1 85 ? -3.339 -4.091 8.262 1.00 97.88 85 GLU A O 1
ATOM 639 N N . TRP A 1 86 ? -5.153 -4.456 6.990 1.00 97.50 86 TRP A N 1
ATOM 640 C CA . TRP A 1 86 ? -4.387 -4.814 5.802 1.00 97.50 86 TRP A CA 1
ATOM 641 C C . TRP A 1 86 ? -3.589 -3.623 5.275 1.00 97.50 86 TRP A C 1
ATOM 643 O O . TRP A 1 86 ? -2.372 -3.741 5.105 1.00 97.50 86 TRP A O 1
ATOM 653 N N . ASP A 1 87 ? -4.233 -2.463 5.136 1.00 97.06 87 ASP A N 1
ATOM 654 C CA . ASP A 1 87 ? -3.561 -1.224 4.739 1.00 97.06 87 ASP A CA 1
ATOM 655 C C . ASP A 1 87 ? -2.527 -0.791 5.783 1.00 97.06 87 ASP A C 1
ATOM 657 O O . ASP A 1 87 ? -1.399 -0.449 5.426 1.00 97.06 87 ASP A O 1
ATOM 661 N N . LEU A 1 88 ? -2.855 -0.870 7.080 1.00 96.88 88 LEU A N 1
ATOM 662 C CA . LEU A 1 88 ? -1.907 -0.482 8.128 1.00 96.88 88 LEU A CA 1
ATOM 663 C C . LEU A 1 88 ? -0.658 -1.377 8.132 1.00 96.88 88 LEU A C 1
ATOM 665 O O . LEU A 1 88 ? 0.465 -0.871 8.181 1.00 96.88 88 LEU A O 1
ATOM 669 N N . LYS A 1 89 ? -0.831 -2.704 8.066 1.00 97.44 89 LYS A N 1
ATOM 670 C CA . LYS A 1 89 ? 0.284 -3.665 8.021 1.00 97.44 89 LYS A CA 1
ATOM 671 C C . LYS A 1 89 ? 1.149 -3.431 6.780 1.00 97.44 89 LYS A C 1
ATOM 673 O O . LYS A 1 89 ? 2.377 -3.466 6.883 1.00 97.44 89 LYS A O 1
ATOM 678 N N . ARG A 1 90 ? 0.530 -3.159 5.623 1.00 96.88 90 ARG A N 1
ATOM 679 C CA . ARG A 1 90 ? 1.239 -2.887 4.362 1.00 96.88 90 ARG A CA 1
ATOM 680 C C . ARG A 1 90 ? 2.038 -1.601 4.436 1.00 96.88 90 ARG A C 1
ATOM 682 O O . ARG A 1 90 ? 3.233 -1.610 4.132 1.00 96.88 90 ARG A O 1
ATOM 689 N N . LEU A 1 91 ? 1.413 -0.530 4.913 1.00 97.06 91 LEU A N 1
ATOM 690 C CA . LEU A 1 91 ? 2.051 0.766 5.068 1.00 97.06 91 LEU A CA 1
ATOM 691 C C . LEU A 1 91 ? 3.239 0.675 6.028 1.00 97.06 91 LEU A C 1
ATOM 693 O O . LEU A 1 91 ? 4.340 1.089 5.665 1.00 97.06 91 LEU A O 1
ATOM 697 N N . ALA A 1 92 ? 3.056 0.064 7.201 1.00 97.31 92 ALA A N 1
ATOM 698 C CA . ALA A 1 92 ? 4.120 -0.116 8.186 1.00 97.31 92 ALA A CA 1
ATOM 699 C C . ALA A 1 92 ? 5.309 -0.908 7.617 1.00 97.31 92 ALA A C 1
ATOM 701 O O . ALA A 1 92 ? 6.455 -0.472 7.740 1.00 97.31 92 ALA A O 1
ATOM 702 N N . ALA A 1 93 ? 5.050 -2.025 6.928 1.00 97.12 93 ALA A N 1
ATOM 703 C CA . ALA A 1 93 ? 6.095 -2.787 6.248 1.00 97.12 93 ALA A CA 1
ATOM 704 C C . ALA A 1 93 ? 6.813 -1.938 5.184 1.00 97.12 93 ALA A C 1
ATOM 706 O O . ALA A 1 93 ? 8.041 -1.957 5.102 1.00 97.12 93 ALA A O 1
ATOM 707 N N . SER A 1 94 ? 6.067 -1.144 4.411 1.00 97.31 94 SER A N 1
ATOM 708 C CA . SER A 1 94 ? 6.635 -0.275 3.378 1.00 97.31 94 SER A CA 1
ATOM 709 C C . SER A 1 94 ? 7.588 0.778 3.938 1.00 97.31 94 SER A C 1
ATOM 711 O O . SER A 1 94 ? 8.621 1.026 3.326 1.00 97.31 94 SER A O 1
ATOM 713 N N . LEU A 1 95 ? 7.293 1.344 5.113 1.00 97.12 95 LEU A N 1
ATOM 714 C CA . LEU A 1 95 ? 8.147 2.340 5.762 1.00 97.12 95 LEU A CA 1
ATOM 715 C C . LEU A 1 95 ? 9.477 1.726 6.212 1.00 97.12 95 LEU A C 1
ATOM 717 O O . LEU A 1 95 ? 10.529 2.326 6.009 1.00 97.12 95 LEU A O 1
ATOM 721 N N . VAL A 1 96 ? 9.450 0.501 6.750 1.00 97.88 96 VAL A N 1
ATOM 722 C CA . VAL A 1 96 ? 10.676 -0.229 7.113 1.00 97.88 96 VAL A CA 1
ATOM 723 C C . VAL A 1 96 ? 11.519 -0.544 5.878 1.00 97.88 96 VAL A C 1
ATOM 725 O O . VAL A 1 96 ? 12.740 -0.425 5.933 1.00 97.88 96 VAL A O 1
ATOM 728 N N . LEU A 1 97 ? 10.889 -0.946 4.770 1.00 97.31 97 LEU A N 1
ATOM 729 C CA . LEU A 1 97 ? 11.598 -1.264 3.527 1.00 97.31 97 LEU A CA 1
ATOM 730 C C . LEU A 1 97 ? 12.109 -0.021 2.792 1.00 97.31 97 LEU A C 1
ATOM 732 O O . LEU A 1 97 ? 13.120 -0.116 2.112 1.00 97.31 97 LEU A O 1
ATOM 736 N N . ALA A 1 98 ? 11.424 1.118 2.906 1.00 95.06 98 ALA A N 1
ATOM 737 C CA . ALA A 1 98 ? 11.854 2.376 2.299 1.00 95.06 98 ALA A CA 1
ATOM 738 C C . ALA A 1 98 ? 13.061 2.999 3.019 1.00 95.06 98 ALA A C 1
ATOM 740 O O . ALA A 1 98 ? 13.829 3.728 2.400 1.00 95.06 98 ALA A O 1
ATOM 741 N N . GLY A 1 99 ? 13.216 2.738 4.321 1.00 92.94 99 GLY A N 1
ATOM 742 C CA . GLY A 1 99 ? 14.314 3.259 5.141 1.00 92.94 99 GLY A CA 1
ATOM 743 C C . GLY A 1 99 ? 15.583 2.399 5.164 1.00 92.94 99 GLY A C 1
ATOM 744 O O . GLY A 1 99 ? 16.452 2.658 5.995 1.00 92.94 99 GLY A O 1
ATOM 745 N N . ARG A 1 100 ? 15.678 1.360 4.327 1.00 84.62 100 ARG A N 1
ATOM 746 C CA . ARG A 1 100 ? 16.811 0.425 4.235 1.00 84.62 100 ARG A CA 1
ATOM 747 C C . ARG A 1 100 ? 17.384 0.421 2.827 1.00 84.62 100 ARG A C 1
ATOM 749 O O . ARG A 1 100 ? 18.616 0.257 2.725 1.00 84.62 100 ARG A O 1
#